Protein AF-A0A443Q8C2-F1 (afdb_monomer_lite)

Sequence (56 aa):
MGEVSYHVRLVILGGGGVGKTAIVKRFLFNTFCEKHRPTVEDLFFKEFNLGTMILK

Structure (mmCIF, N/CA/C/O backbone):
data_AF-A0A443Q8C2-F1
#
_entry.id   AF-A0A443Q8C2-F1
#
loop_
_atom_site.group_PDB
_atom_site.id
_atom_site.type_symbol
_atom_site.label_atom_id
_atom_site.label_alt_id
_atom_site.label_comp_id
_atom_site.label_asym_id
_atom_site.label_entity_id
_atom_site.label_seq_id
_atom_site.pdbx_PDB_ins_code
_atom_site.Cartn_x
_atom_site.Cartn_y
_atom_site.Cartn_z
_atom_site.occupancy
_atom_site.B_iso_or_equiv
_atom_site.auth_seq_id
_atom_site.auth_comp_id
_atom_site.auth_asym_id
_atom_site.auth_atom_id
_atom_site.pdbx_PDB_model_num
ATOM 1 N N . MET A 1 1 ? -22.999 12.022 21.070 1.00 50.16 1 MET A N 1
ATOM 2 C CA . MET A 1 1 ? -21.758 11.232 21.222 1.00 50.16 1 MET A CA 1
ATOM 3 C C . MET A 1 1 ? -20.949 11.490 19.963 1.00 50.16 1 MET A C 1
ATOM 5 O O . MET A 1 1 ? -21.469 11.195 18.898 1.00 50.16 1 MET A O 1
ATOM 9 N N . GLY A 1 2 ? -19.813 12.187 20.046 1.00 68.94 2 GLY A N 1
ATOM 10 C CA . GLY A 1 2 ? -19.040 12.549 18.848 1.00 68.94 2 GLY A CA 1
ATOM 11 C C . GLY A 1 2 ? -18.437 11.311 18.186 1.00 68.94 2 GLY A C 1
ATOM 12 O O . GLY A 1 2 ? -18.020 10.396 18.896 1.00 68.94 2 GLY A O 1
ATOM 13 N N . GLU A 1 3 ? -18.411 11.269 16.854 1.00 72.94 3 GLU A N 1
ATOM 14 C CA . GLU A 1 3 ? -17.654 10.244 16.132 1.00 72.94 3 GLU A CA 1
ATOM 15 C C . GLU A 1 3 ? -16.171 10.367 16.492 1.00 72.94 3 GLU A C 1
ATOM 17 O O . GLU A 1 3 ? -15.575 11.441 16.400 1.00 72.94 3 GLU A O 1
ATOM 22 N N . VAL A 1 4 ? -15.576 9.264 16.940 1.00 79.12 4 VAL A N 1
ATOM 23 C CA . VAL A 1 4 ? -14.142 9.206 17.218 1.00 79.12 4 VAL A CA 1
ATOM 24 C C . VAL A 1 4 ? -13.424 8.987 15.891 1.00 79.12 4 VAL A C 1
ATOM 26 O O . VAL A 1 4 ? -13.588 7.945 15.262 1.00 79.12 4 VAL A O 1
ATOM 29 N N . SER A 1 5 ? -12.627 9.970 15.473 1.00 83.19 5 SER A N 1
ATOM 30 C CA . SE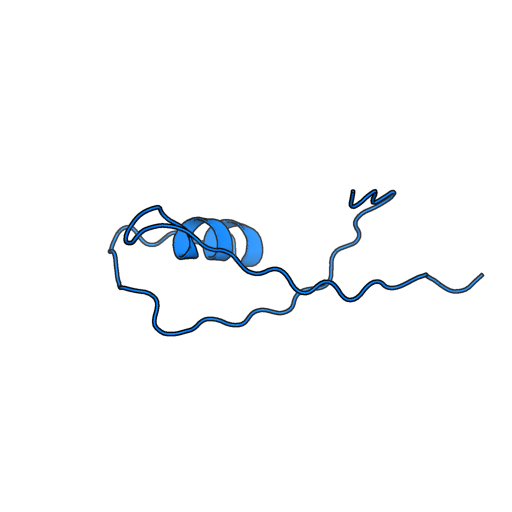R A 1 5 ? -11.766 9.865 14.294 1.00 83.19 5 SER A CA 1
ATOM 31 C C . SER A 1 5 ? -10.334 9.524 14.703 1.00 83.19 5 SER A C 1
ATOM 33 O O . SER A 1 5 ? -9.800 10.081 15.664 1.00 83.19 5 SER A O 1
ATOM 35 N N . TYR A 1 6 ? -9.706 8.614 13.957 1.00 86.62 6 TYR A N 1
ATOM 36 C CA . TYR A 1 6 ? -8.316 8.212 14.153 1.00 86.62 6 TYR A CA 1
ATOM 37 C C . TYR A 1 6 ? -7.480 8.602 12.935 1.00 86.62 6 TYR A C 1
ATOM 39 O O . TYR A 1 6 ? -7.772 8.197 11.811 1.00 86.62 6 TYR A O 1
ATOM 47 N N . HIS A 1 7 ? -6.385 9.325 13.166 1.00 90.12 7 HIS A N 1
ATOM 48 C CA . HIS A 1 7 ? -5.391 9.614 12.135 1.00 90.12 7 HIS A CA 1
ATOM 49 C C . HIS A 1 7 ? -4.233 8.621 12.230 1.00 90.12 7 HIS A C 1
ATOM 51 O O . HIS A 1 7 ? -3.391 8.713 13.123 1.00 90.12 7 HIS A O 1
ATOM 57 N N . VAL A 1 8 ? -4.181 7.676 11.291 1.00 90.38 8 VAL A N 1
ATOM 58 C CA . VAL A 1 8 ? -3.145 6.636 11.243 1.00 90.38 8 VAL A CA 1
ATOM 59 C C . VAL A 1 8 ? -2.140 6.953 10.138 1.00 90.38 8 VAL A C 1
ATOM 61 O O . VAL A 1 8 ? -2.516 7.171 8.987 1.00 90.38 8 VAL A O 1
ATOM 64 N N . ARG A 1 9 ? -0.844 6.951 10.475 1.00 92.94 9 ARG A N 1
ATOM 65 C CA . ARG A 1 9 ? 0.251 7.006 9.494 1.00 92.94 9 ARG A CA 1
ATOM 66 C C . ARG A 1 9 ? 0.751 5.592 9.226 1.00 92.94 9 ARG A C 1
ATOM 68 O O . ARG A 1 9 ? 1.338 4.973 10.107 1.00 92.94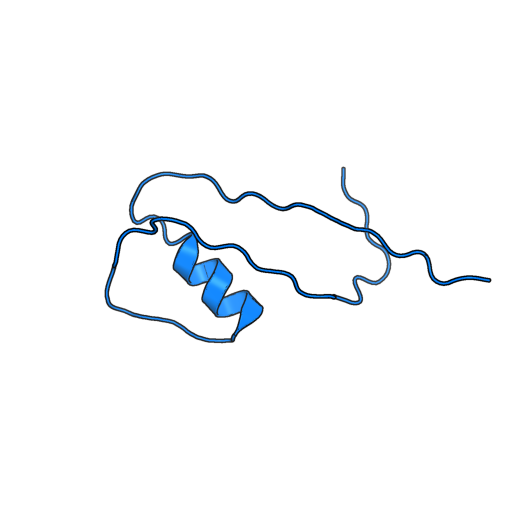 9 ARG A O 1
ATOM 75 N N . LEU A 1 10 ? 0.527 5.099 8.012 1.00 92.31 10 LEU A N 1
ATOM 76 C CA . LEU A 1 10 ? 0.995 3.789 7.568 1.00 92.31 10 LEU A CA 1
ATOM 77 C C . LEU A 1 10 ? 2.230 3.946 6.676 1.00 92.31 10 LEU A C 1
ATOM 79 O O . LEU A 1 10 ? 2.187 4.665 5.680 1.00 92.31 10 LEU A O 1
ATOM 83 N N . VAL A 1 11 ? 3.312 3.242 7.012 1.00 95.12 11 VAL A N 1
ATOM 84 C CA . VAL A 1 11 ? 4.540 3.180 6.207 1.00 95.12 11 VAL A CA 1
ATOM 85 C C . VAL A 1 11 ? 4.725 1.752 5.706 1.00 95.12 11 VAL A C 1
ATOM 87 O O . VAL A 1 11 ? 4.655 0.807 6.487 1.00 95.12 11 VAL A O 1
ATOM 90 N N . ILE A 1 12 ? 4.965 1.588 4.403 1.00 94.31 12 ILE A N 1
ATOM 91 C CA . ILE A 1 12 ? 5.148 0.273 3.777 1.00 94.31 12 ILE A CA 1
ATOM 92 C C . ILE A 1 12 ? 6.612 0.108 3.381 1.00 94.31 12 ILE A C 1
ATOM 94 O O . ILE A 1 12 ? 7.117 0.798 2.495 1.00 94.31 12 ILE A O 1
ATOM 98 N N . LEU A 1 13 ? 7.280 -0.846 4.024 1.00 95.12 13 LEU A N 1
ATOM 99 C CA . LEU A 1 13 ? 8.698 -1.148 3.837 1.00 95.12 13 LEU A CA 1
ATOM 100 C C . LEU A 1 13 ? 8.883 -2.537 3.214 1.00 95.12 13 LEU A C 1
ATOM 102 O O . LEU A 1 13 ? 7.985 -3.374 3.241 1.00 95.12 13 LEU A O 1
ATOM 106 N N . GLY A 1 14 ? 10.047 -2.776 2.611 1.00 95.25 14 GLY A N 1
ATOM 107 C CA . GLY A 1 14 ? 10.400 -4.059 1.993 1.00 95.25 14 GLY A CA 1
ATOM 108 C C . GLY A 1 14 ? 11.354 -3.900 0.811 1.00 95.25 14 GLY A C 1
ATOM 109 O O . GLY A 1 14 ? 11.578 -2.782 0.338 1.00 95.25 14 GLY A O 1
ATOM 110 N N . GLY A 1 15 ? 11.883 -5.015 0.301 1.00 95.50 15 GLY A N 1
ATOM 111 C CA . GLY A 1 15 ? 12.850 -5.036 -0.806 1.00 95.50 15 GLY A CA 1
ATOM 112 C C . GLY A 1 15 ? 12.352 -4.393 -2.110 1.00 95.50 15 GLY A C 1
ATOM 113 O O . GLY A 1 15 ? 11.157 -4.130 -2.295 1.00 95.50 15 GLY A O 1
ATOM 114 N N . GLY A 1 16 ? 13.272 -4.111 -3.034 1.00 94.94 16 GLY A N 1
ATOM 115 C CA . GLY A 1 16 ? 12.934 -3.631 -4.379 1.00 94.94 16 GLY A CA 1
ATOM 116 C C . GLY A 1 16 ? 12.069 -4.645 -5.137 1.00 94.94 16 GLY A C 1
ATOM 117 O O . GLY A 1 16 ? 12.236 -5.847 -4.971 1.00 94.94 16 GLY A O 1
ATOM 118 N N . GLY A 1 17 ? 11.106 -4.177 -5.933 1.00 93.69 17 GLY A N 1
ATOM 119 C CA . GLY A 1 17 ? 10.298 -5.052 -6.796 1.00 93.69 17 GLY A CA 1
ATOM 120 C C . GLY A 1 17 ? 9.234 -5.929 -6.112 1.00 93.69 17 GLY A C 1
ATOM 121 O O . GLY A 1 17 ? 8.400 -6.481 -6.815 1.00 93.69 17 GLY A O 1
ATOM 122 N N . VAL A 1 18 ? 9.156 -5.998 -4.775 1.00 96.06 18 VAL A N 1
ATOM 123 C CA . VAL A 1 18 ? 8.212 -6.892 -4.049 1.00 96.06 18 VAL A CA 1
ATOM 124 C C . VAL A 1 18 ? 6.721 -6.513 -4.153 1.00 96.06 18 VAL A C 1
ATOM 126 O O . VAL A 1 18 ? 5.878 -7.135 -3.521 1.00 96.06 18 VAL A O 1
ATOM 129 N N . GLY A 1 19 ? 6.373 -5.468 -4.912 1.00 96.25 19 GLY A N 1
ATOM 130 C CA . GLY A 1 19 ? 4.975 -5.095 -5.164 1.00 96.25 19 GLY A CA 1
ATOM 131 C C . GLY A 1 19 ? 4.351 -4.071 -4.204 1.00 96.25 19 GLY A C 1
ATOM 132 O O . GLY A 1 19 ? 3.144 -3.859 -4.266 1.00 96.25 19 GLY A O 1
ATOM 133 N N . LYS A 1 20 ? 5.139 -3.370 -3.372 1.00 97.31 20 LYS A N 1
ATOM 134 C CA . LYS A 1 20 ? 4.640 -2.343 -2.421 1.00 97.31 20 LYS A CA 1
ATOM 135 C C . LYS A 1 20 ? 3.727 -1.295 -3.076 1.00 97.31 20 LYS A C 1
ATOM 137 O O . LYS A 1 20 ? 2.599 -1.092 -2.647 1.00 97.31 20 LYS A O 1
ATOM 142 N N . THR A 1 21 ? 4.173 -0.667 -4.163 1.00 96.44 21 THR A N 1
ATOM 143 C CA . THR A 1 21 ? 3.340 0.310 -4.886 1.00 96.44 21 THR A CA 1
ATOM 144 C C . THR A 1 21 ? 2.130 -0.349 -5.554 1.00 96.44 21 THR A C 1
ATOM 146 O O . THR A 1 21 ? 1.072 0.269 -5.638 1.00 96.44 21 THR A O 1
ATOM 149 N N . ALA A 1 22 ? 2.247 -1.603 -6.003 1.00 96.56 22 ALA A N 1
ATOM 150 C CA . ALA A 1 22 ? 1.147 -2.309 -6.656 1.00 96.56 22 ALA A CA 1
ATOM 151 C C . ALA A 1 22 ? -0.011 -2.586 -5.685 1.00 96.56 22 ALA A C 1
ATOM 153 O O . ALA A 1 22 ? -1.158 -2.301 -6.026 1.00 96.56 22 ALA A O 1
ATOM 154 N N . ILE A 1 23 ? 0.276 -3.066 -4.468 1.00 96.56 23 ILE A N 1
ATOM 155 C CA . ILE A 1 23 ? -0.769 -3.322 -3.464 1.00 96.56 23 ILE A CA 1
ATOM 156 C C . ILE A 1 23 ? -1.436 -2.022 -2.992 1.00 96.56 23 ILE A C 1
ATOM 158 O O . ILE A 1 23 ? -2.660 -1.972 -2.895 1.00 96.56 23 ILE A O 1
ATOM 162 N N . VAL A 1 24 ? -0.668 -0.939 -2.813 1.00 96.06 24 VAL A N 1
ATOM 163 C CA . VAL A 1 24 ? -1.215 0.386 -2.463 1.00 96.06 24 VAL A CA 1
ATOM 164 C C . VAL A 1 24 ? -2.155 0.905 -3.548 1.00 96.06 24 VAL A C 1
ATOM 166 O O . VAL A 1 24 ? -3.285 1.291 -3.253 1.00 96.06 24 VAL A O 1
ATOM 169 N N . LYS A 1 25 ? -1.728 0.881 -4.818 1.00 95.69 25 LYS A N 1
ATOM 170 C CA . LYS A 1 25 ? -2.554 1.364 -5.936 1.00 95.69 25 LYS A CA 1
ATOM 171 C C . LYS A 1 25 ? -3.794 0.504 -6.165 1.00 95.69 25 LYS A C 1
ATOM 173 O O . LYS A 1 25 ? -4.860 1.046 -6.470 1.00 95.69 25 LYS A O 1
ATOM 178 N N . ARG A 1 26 ? -3.682 -0.813 -5.970 1.00 96.75 26 ARG A N 1
ATOM 179 C CA . ARG A 1 26 ? -4.828 -1.721 -6.041 1.00 96.75 26 ARG A CA 1
ATOM 180 C C . ARG A 1 26 ? -5.837 -1.417 -4.938 1.00 96.75 26 ARG A C 1
ATOM 182 O O . ARG A 1 26 ? -7.019 -1.317 -5.237 1.00 96.75 26 ARG A O 1
ATOM 189 N N . PHE A 1 27 ? -5.384 -1.220 -3.704 1.00 95.06 27 PHE A N 1
ATOM 190 C CA . PHE A 1 27 ? -6.267 -0.915 -2.581 1.00 95.06 27 PHE A CA 1
ATOM 191 C C . PHE A 1 27 ? -6.947 0.456 -2.721 1.00 95.06 27 PHE A C 1
ATOM 193 O O . PHE A 1 27 ? -8.162 0.566 -2.581 1.00 95.06 27 PHE A O 1
ATOM 200 N N . LEU A 1 28 ? -6.186 1.509 -3.033 1.00 95.56 28 LEU A N 1
ATOM 201 C CA . LEU A 1 28 ? -6.713 2.878 -3.031 1.00 95.56 28 LEU A CA 1
ATOM 202 C C . LEU A 1 28 ? -7.543 3.225 -4.270 1.00 95.56 28 LEU A C 1
ATOM 204 O O . LEU A 1 28 ? -8.508 3.992 -4.158 1.00 95.56 28 LEU A O 1
ATOM 208 N N . PHE A 1 29 ? -7.150 2.689 -5.430 1.00 95.50 29 PHE A N 1
ATOM 209 C CA . PHE A 1 29 ? -7.649 3.112 -6.744 1.00 95.50 29 PHE A CA 1
ATOM 210 C C . PHE A 1 29 ? -8.183 1.964 -7.603 1.00 95.50 29 PHE A C 1
ATOM 212 O O . PHE A 1 29 ? -8.614 2.206 -8.724 1.00 95.50 29 PHE A O 1
ATOM 219 N N . ASN A 1 30 ? -8.124 0.717 -7.126 1.00 96.81 30 ASN A N 1
ATOM 220 C CA . ASN A 1 30 ? -8.455 -0.472 -7.912 1.00 96.81 30 ASN A CA 1
ATOM 221 C C . ASN A 1 30 ? -7.684 -0.575 -9.248 1.00 96.81 30 ASN A C 1
ATOM 223 O O . ASN A 1 30 ? -8.209 -1.054 -10.252 1.00 96.81 30 ASN A O 1
ATOM 227 N N . THR A 1 31 ? -6.418 -0.143 -9.269 1.00 96.25 31 THR A N 1
ATOM 228 C CA . THR A 1 31 ? -5.560 -0.181 -10.469 1.00 96.25 31 THR A CA 1
ATOM 229 C C . THR A 1 31 ? -4.354 -1.097 -10.289 1.00 96.25 31 THR A C 1
ATOM 231 O O . THR A 1 31 ? -3.899 -1.350 -9.174 1.00 96.25 31 THR A O 1
ATOM 234 N N . PHE A 1 32 ? -3.816 -1.591 -11.405 1.00 95.94 32 PHE A N 1
ATOM 235 C CA . PHE A 1 32 ? -2.573 -2.356 -11.446 1.00 95.94 32 PHE A CA 1
ATOM 236 C C . PHE A 1 32 ? -1.797 -2.031 -12.721 1.00 95.94 32 PHE A C 1
ATOM 238 O O . PHE A 1 32 ? -2.385 -1.914 -13.792 1.00 95.94 32 PHE A O 1
ATOM 245 N N . CYS A 1 33 ? -0.482 -1.866 -12.590 1.00 91.69 33 CYS A N 1
ATOM 246 C CA . CYS A 1 33 ? 0.429 -1.600 -13.696 1.00 91.69 33 CYS A CA 1
ATOM 247 C C . CYS A 1 33 ? 1.403 -2.771 -13.808 1.00 91.69 33 CYS A C 1
ATOM 249 O O . CYS A 1 33 ? 2.164 -3.017 -12.875 1.00 91.69 33 CYS A O 1
ATOM 251 N N . GLU A 1 34 ? 1.399 -3.458 -14.949 1.00 92.00 34 GLU A N 1
ATOM 252 C CA . GLU A 1 34 ? 2.300 -4.591 -15.206 1.00 92.00 34 GLU A CA 1
ATOM 253 C C . GLU A 1 34 ? 3.765 -4.157 -15.344 1.00 92.00 34 GLU A C 1
ATOM 255 O O . GLU A 1 34 ? 4.684 -4.917 -15.050 1.00 92.00 34 GLU A O 1
ATOM 260 N N . LYS A 1 35 ? 4.004 -2.906 -15.755 1.00 92.38 35 LYS A N 1
ATOM 261 C CA . LYS A 1 35 ? 5.355 -2.351 -15.877 1.00 92.38 35 LYS A CA 1
ATOM 262 C C . LYS A 1 35 ? 5.882 -1.921 -14.511 1.00 92.38 35 LYS A C 1
ATOM 264 O O . LYS A 1 35 ? 5.247 -1.121 -13.820 1.00 92.38 35 LYS A O 1
ATOM 269 N N . HIS A 1 36 ? 7.079 -2.388 -14.157 1.00 88.50 36 HIS A N 1
ATOM 270 C CA . HIS A 1 36 ? 7.771 -1.939 -12.954 1.00 88.50 36 HIS A CA 1
ATOM 271 C C . HIS A 1 36 ? 8.473 -0.596 -13.187 1.00 88.50 36 HIS A C 1
ATOM 273 O O . HIS A 1 36 ? 9.324 -0.466 -14.065 1.00 88.50 36 HIS A O 1
ATOM 279 N N . ARG A 1 37 ? 8.150 0.387 -12.346 1.00 89.62 37 ARG A N 1
ATOM 280 C CA . ARG A 1 37 ? 8.920 1.620 -12.178 1.00 89.62 37 ARG A CA 1
ATOM 281 C C . ARG A 1 37 ? 9.284 1.739 -10.695 1.00 89.62 37 ARG A C 1
ATOM 283 O O . ARG A 1 37 ? 8.365 1.651 -9.877 1.00 89.62 37 ARG A O 1
ATOM 290 N N . PRO A 1 38 ? 10.569 1.923 -10.335 1.00 92.31 38 PRO A N 1
ATOM 291 C CA . PRO A 1 38 ? 10.962 2.132 -8.948 1.00 92.31 38 PRO A CA 1
ATOM 292 C C . PRO A 1 38 ? 10.211 3.307 -8.321 1.00 92.31 38 PRO A C 1
ATOM 294 O O . PRO A 1 38 ? 10.046 4.358 -8.944 1.00 92.31 38 PRO A O 1
ATOM 297 N N . THR A 1 39 ? 9.747 3.109 -7.093 1.00 91.94 39 THR A N 1
ATOM 298 C CA . THR A 1 39 ? 9.083 4.143 -6.300 1.00 91.94 39 THR A CA 1
ATOM 299 C C . THR A 1 39 ? 10.130 5.144 -5.827 1.00 91.94 39 THR A C 1
ATOM 301 O O . THR A 1 39 ? 11.091 4.744 -5.175 1.00 91.94 39 THR A O 1
ATOM 304 N N . VAL A 1 40 ? 9.952 6.423 -6.165 1.00 89.12 40 VAL A N 1
ATOM 305 C CA . VAL A 1 40 ? 10.769 7.515 -5.611 1.00 89.12 40 VAL A CA 1
ATOM 306 C C . VAL A 1 40 ? 10.173 7.919 -4.266 1.00 89.12 40 VAL A C 1
ATOM 308 O O . VAL A 1 40 ? 10.786 7.692 -3.232 1.00 89.12 40 VAL A O 1
ATOM 311 N N . GLU A 1 41 ? 8.935 8.412 -4.279 1.00 85.12 41 GLU A N 1
ATOM 312 C CA . GLU A 1 41 ? 8.152 8.750 -3.092 1.00 85.12 41 GLU A CA 1
ATOM 313 C C . GLU A 1 41 ? 6.666 8.785 -3.482 1.00 85.12 41 GLU A C 1
ATOM 315 O O . GLU A 1 41 ? 6.335 9.273 -4.561 1.00 85.12 41 GLU A O 1
ATOM 320 N N . ASP A 1 42 ? 5.786 8.245 -2.636 1.00 89.31 42 ASP A N 1
ATOM 321 C CA . ASP A 1 42 ? 4.330 8.273 -2.811 1.00 89.31 42 ASP A CA 1
ATOM 322 C C . ASP A 1 42 ? 3.683 8.546 -1.439 1.00 89.31 42 ASP A C 1
ATOM 324 O O . ASP A 1 42 ? 3.933 7.812 -0.479 1.00 89.31 42 ASP A O 1
ATOM 328 N N . LEU A 1 43 ? 2.823 9.566 -1.346 1.00 94.25 43 LEU A N 1
ATOM 329 C CA . LEU A 1 43 ? 2.039 9.880 -0.147 1.00 94.25 43 LEU A CA 1
ATOM 330 C C . LEU A 1 43 ? 0.549 9.869 -0.492 1.00 94.25 43 LEU A C 1
ATOM 332 O O . LEU A 1 43 ? 0.113 10.547 -1.422 1.00 94.25 43 LEU A O 1
ATOM 336 N N . PHE A 1 44 ? -0.240 9.127 0.282 1.00 94.94 44 PHE A N 1
ATOM 337 C CA . PHE A 1 44 ? -1.686 9.036 0.100 1.00 94.94 44 PHE A CA 1
ATOM 338 C C . PHE A 1 44 ? -2.421 9.272 1.418 1.00 94.94 44 PHE A C 1
ATOM 340 O O . PHE A 1 44 ? -1.961 8.854 2.479 1.00 94.94 44 PHE A O 1
ATOM 347 N N . PHE A 1 45 ? -3.594 9.900 1.331 1.00 93.94 45 PHE A N 1
ATOM 348 C CA . PHE A 1 45 ? -4.532 10.074 2.435 1.00 93.94 45 PHE A CA 1
ATOM 349 C C . PHE A 1 45 ? -5.921 9.643 1.972 1.00 93.94 45 PHE A C 1
ATOM 351 O O . PHE A 1 45 ? -6.363 10.038 0.890 1.00 93.94 45 PHE A O 1
ATOM 358 N N . LYS A 1 46 ? -6.594 8.809 2.766 1.00 92.12 46 LYS A N 1
ATOM 359 C CA . LYS A 1 46 ? -7.965 8.380 2.497 1.00 92.12 46 LYS A CA 1
ATOM 360 C C . LYS A 1 46 ? -8.663 8.008 3.797 1.00 92.12 46 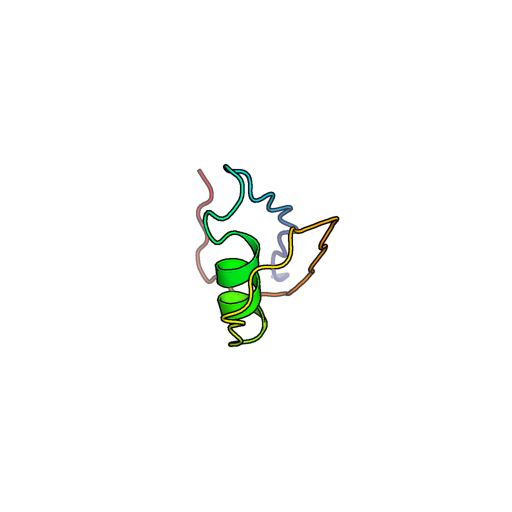LYS A C 1
ATOM 362 O O . LYS A 1 46 ? -8.068 7.357 4.652 1.00 92.12 46 LYS A O 1
ATOM 367 N N . GLU A 1 47 ? -9.912 8.432 3.919 1.00 92.06 47 GLU A N 1
ATOM 368 C CA . GLU A 1 47 ? -10.767 8.115 5.057 1.00 92.06 47 GLU A CA 1
ATOM 369 C C . GLU A 1 47 ? -11.477 6.780 4.829 1.00 92.06 47 GLU A C 1
ATOM 371 O O . GLU A 1 47 ? -11.930 6.477 3.721 1.00 92.06 47 GLU A O 1
ATOM 376 N N . PHE A 1 48 ? -11.566 5.979 5.888 1.00 88.06 48 PHE A N 1
ATOM 377 C CA . PHE A 1 48 ? -12.226 4.680 5.874 1.00 88.06 48 PHE A CA 1
ATOM 378 C C . PHE A 1 48 ? -13.097 4.541 7.118 1.00 88.06 48 PHE A C 1
ATOM 380 O O . PHE A 1 48 ? -12.654 4.843 8.2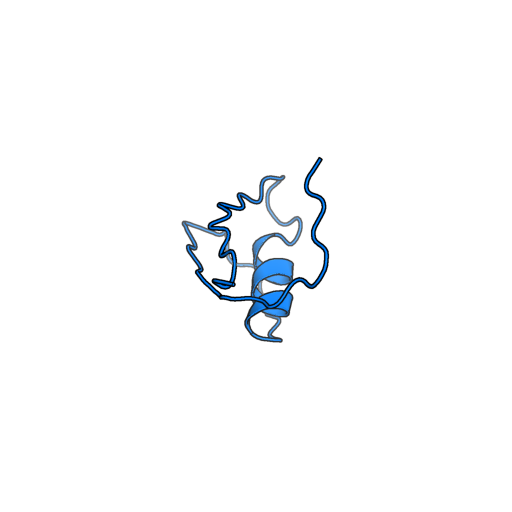26 1.00 88.06 48 PHE A O 1
ATOM 387 N N . ASN A 1 49 ? -14.313 4.025 6.946 1.00 88.50 49 ASN A N 1
ATOM 388 C CA . ASN A 1 49 ? -15.109 3.551 8.070 1.00 88.50 49 ASN A CA 1
ATOM 389 C C . ASN A 1 49 ? -14.635 2.135 8.422 1.00 88.50 49 ASN A C 1
ATOM 391 O O . ASN A 1 49 ? -14.877 1.191 7.670 1.00 88.50 49 ASN A O 1
ATOM 395 N N . LEU A 1 50 ? -13.892 2.009 9.523 1.00 82.00 50 LEU A N 1
ATOM 396 C CA . LEU A 1 50 ? -13.217 0.765 9.913 1.00 82.00 50 LEU A CA 1
ATOM 397 C C .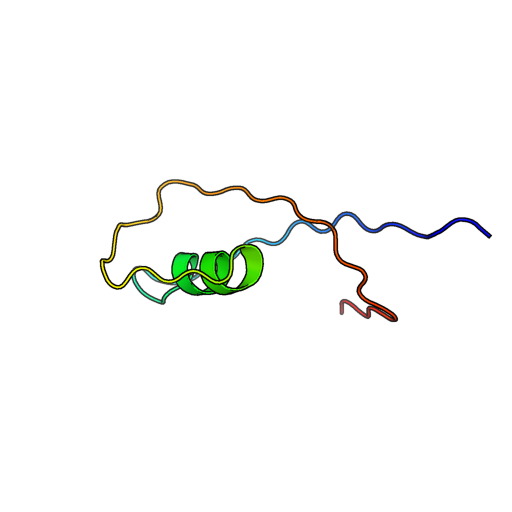 LEU A 1 50 ? -13.973 -0.043 10.979 1.00 82.00 50 LEU A C 1
ATOM 399 O O . LEU A 1 50 ? -13.398 -0.958 11.564 1.00 82.00 50 LEU A O 1
ATOM 403 N N . GLY A 1 51 ? -15.257 0.249 11.222 1.00 82.12 51 GLY A N 1
ATOM 404 C CA . GLY A 1 51 ? -16.041 -0.432 12.256 1.00 82.12 51 GLY A CA 1
ATOM 405 C C . GLY 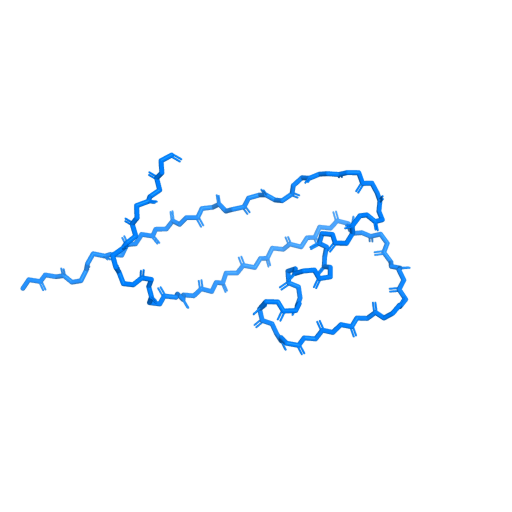A 1 51 ? -15.312 -0.462 13.608 1.00 82.12 51 GLY A C 1
ATOM 406 O O . GLY A 1 51 ? -14.732 0.534 14.038 1.00 82.12 51 GLY A O 1
ATOM 407 N N . THR A 1 52 ? -15.313 -1.615 14.282 1.00 78.75 52 THR A N 1
ATOM 408 C CA . THR A 1 52 ? -14.515 -1.822 15.499 1.00 78.75 52 THR A CA 1
ATOM 409 C C . THR A 1 52 ? -13.066 -2.148 15.135 1.00 78.75 52 THR A C 1
ATOM 411 O O . THR A 1 52 ? -12.731 -3.291 14.831 1.00 78.75 52 THR A O 1
ATOM 414 N N . MET A 1 53 ? -12.190 -1.145 15.182 1.00 70.38 53 MET A N 1
ATOM 415 C CA . MET A 1 53 ? -10.764 -1.309 14.898 1.00 70.38 53 MET A CA 1
ATOM 416 C C . MET A 1 53 ? -9.967 -1.564 16.187 1.00 70.38 53 MET A C 1
ATOM 418 O O . MET A 1 53 ? -9.975 -0.740 17.098 1.00 70.38 53 MET A O 1
ATOM 422 N N . ILE A 1 54 ? -9.226 -2.675 16.240 1.00 67.00 54 ILE A N 1
ATOM 423 C CA . ILE A 1 54 ? -8.182 -2.913 17.246 1.00 67.00 54 ILE A CA 1
ATOM 424 C C . ILE A 1 54 ? -6.837 -2.927 16.518 1.00 67.00 54 ILE A C 1
ATOM 426 O O . ILE A 1 54 ? -6.528 -3.876 15.801 1.00 67.00 54 ILE A O 1
ATOM 430 N N . LEU A 1 55 ? -6.038 -1.881 16.710 1.00 65.25 55 LEU A N 1
ATOM 431 C CA . LEU A 1 55 ? -4.622 -1.863 16.341 1.00 65.25 55 LEU A CA 1
ATOM 432 C C . LEU A 1 55 ? -3.830 -2.296 17.585 1.00 65.25 55 LEU A C 1
ATOM 434 O O . LEU A 1 55 ? -3.869 -1.592 18.593 1.00 65.25 55 LEU A O 1
ATOM 438 N N . LYS A 1 56 ? -3.189 -3.468 17.539 1.00 55.16 56 LYS A N 1
ATOM 439 C CA . LYS A 1 56 ? -2.234 -3.934 18.559 1.00 55.16 56 LYS A CA 1
ATOM 440 C C . LYS A 1 56 ? -0.815 -3.806 18.037 1.00 55.16 56 LYS A C 1
ATOM 442 O O . LYS A 1 56 ? -0.635 -4.060 16.825 1.00 55.16 56 LYS A O 1
#

pLDDT: mean 88.57, std 10.57, range [50.16, 97.31]

Organism: NCBI:txid1965070

Radius of gyration: 14.43 Å; chains: 1; bounding box: 35×19×37 Å

Secondary structure (DSSP, 8-state):
---------------TTSSHHHHHHHHHHS---SS----S----------SS----

Foldseek 3Di:
DDDDDDDDDDDDDDDPPPCRVQVVCCVPPVDGDPDDDTDPDDDDDDDDDPDDDDDD

InterPro domains:
  IPR001806 Small GTPase [PF00071] (9-50)
  IPR027417 P-loop containing nucleoside triphosphate hydrolase [G3DSA:3.40.50.300] (2-56)
  IPR027417 P-loop containing nucleoside triphosphate hydrolase [SSF52540] (7-52)
  IPR052236 Small GTPase RasD [PTHR46149] (7-52)